Protein AF-A0A2T4X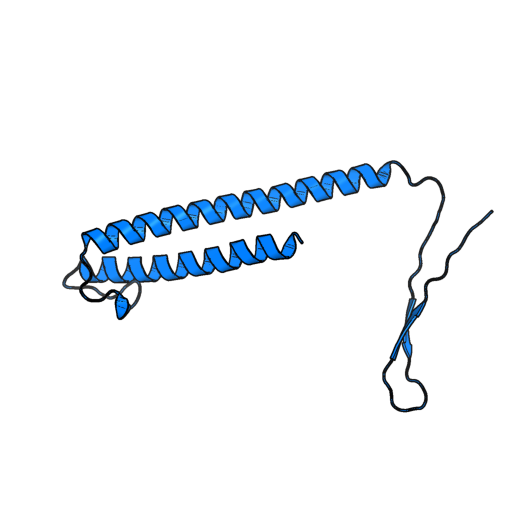1E1-F1 (afdb_monomer_lite)

pLDDT: mean 79.92, std 15.32, range [45.5, 95.62]

Sequence (126 aa):
MIAGALAGVAIYSVYLDREYRDYRAAFYNASRPDSDEKFGPTPTDLINVNINQLRSNRNTLRNRRDFMIVMFGAAYLLQGVDAYVYAHMRSFDVSDDLSIAPSIRPDILASNTPGVTLRLDFYSRK

Secondary structure (DSSP, 8-state):
-HHHHHHHHHHHHHHHHHHHHHHHHHHHHHH-TT---TT-PPPGGGTT--HHHHHHHHHHHHHHHHHHHHHHHHHHHHHHHHHHHHHHHHTTS--S---EEEEEEEEEETTTEEEEEEEEEE----

Foldseek 3Di:
DLVVVLVVLVVVLVVLVVVLLLLVLLLQPVVDPPDPSPSHDRDPVSPPPDSVVSVVSNVVSVVVSVVSVVVSVVSVVVVVVVVVVVVVVVVPPPDDDWDWDKDWDFDDPPPRDTDIDIDTDTDDDD

Structure (mmCIF, N/CA/C/O backbone):
data_AF-A0A2T4X1E1-F1
#
_entry.id   AF-A0A2T4X1E1-F1
#
loop_
_atom_site.group_PDB
_atom_site.id
_atom_site.type_symbol
_atom_site.label_atom_id
_atom_site.label_alt_id
_atom_site.label_comp_id
_atom_site.label_asym_id
_atom_site.label_entity_id
_atom_site.label_seq_id
_atom_site.pdbx_PDB_ins_code
_atom_site.Cartn_x
_atom_site.Cartn_y
_atom_site.Cartn_z
_atom_site.occupancy
_atom_site.B_iso_or_equiv
_atom_site.auth_seq_id
_atom_site.auth_comp_id
_atom_site.auth_asym_id
_atom_site.auth_atom_id
_atom_site.pdbx_PDB_model_num
ATOM 1 N N . MET A 1 1 ? 16.232 5.285 -12.753 1.00 55.38 1 MET A N 1
ATOM 2 C CA . MET A 1 1 ? 15.155 5.898 -11.934 1.00 55.38 1 MET A CA 1
ATOM 3 C C . MET A 1 1 ? 13.856 5.069 -11.883 1.00 55.38 1 MET A C 1
ATOM 5 O O . MET A 1 1 ? 12.897 5.524 -11.280 1.00 55.38 1 MET A O 1
ATOM 9 N N . ILE A 1 2 ? 13.812 3.837 -12.417 1.00 60.72 2 ILE A N 1
ATOM 10 C CA . ILE A 1 2 ? 12.574 3.025 -12.480 1.00 60.72 2 ILE A CA 1
ATOM 11 C C . ILE A 1 2 ? 12.387 2.129 -11.237 1.00 60.72 2 ILE A C 1
ATOM 13 O O . ILE A 1 2 ? 11.272 1.991 -10.739 1.00 60.72 2 ILE A O 1
ATOM 17 N N . ALA A 1 3 ? 13.479 1.627 -10.643 1.00 65.94 3 ALA A N 1
ATOM 18 C CA . ALA A 1 3 ? 13.423 0.836 -9.406 1.00 65.94 3 ALA A CA 1
ATOM 19 C C . ALA A 1 3 ? 12.784 1.599 -8.225 1.00 65.94 3 ALA A C 1
ATOM 21 O O . ALA A 1 3 ? 12.067 1.009 -7.421 1.00 65.94 3 ALA A O 1
ATOM 22 N N . GLY A 1 4 ? 12.983 2.923 -8.153 1.00 78.44 4 GLY A N 1
ATOM 23 C CA . GLY A 1 4 ? 12.379 3.769 -7.119 1.00 78.44 4 GLY A CA 1
ATOM 24 C C . GLY A 1 4 ? 10.859 3.909 -7.254 1.00 78.44 4 GLY A C 1
ATOM 25 O O . GLY A 1 4 ? 10.159 3.908 -6.246 1.00 78.44 4 GLY A O 1
ATOM 26 N N . ALA A 1 5 ? 10.335 3.964 -8.483 1.00 79.81 5 ALA A N 1
ATOM 27 C CA . ALA A 1 5 ? 8.897 4.080 -8.725 1.00 79.81 5 ALA A CA 1
ATOM 28 C C . ALA A 1 5 ? 8.154 2.799 -8.316 1.00 79.81 5 ALA A C 1
ATOM 30 O O . ALA A 1 5 ? 7.164 2.866 -7.589 1.00 79.81 5 ALA A O 1
ATOM 31 N N . LEU A 1 6 ? 8.673 1.627 -8.703 1.00 84.25 6 LEU A N 1
ATOM 32 C CA . LEU A 1 6 ? 8.113 0.344 -8.269 1.00 84.25 6 LEU A CA 1
ATOM 33 C C . LEU A 1 6 ? 8.202 0.150 -6.752 1.00 84.25 6 LEU A C 1
ATOM 35 O O . LEU A 1 6 ? 7.234 -0.303 -6.143 1.00 84.25 6 LEU A O 1
ATOM 39 N N . ALA A 1 7 ? 9.332 0.515 -6.138 1.00 86.69 7 ALA A N 1
ATOM 40 C CA . ALA A 1 7 ? 9.489 0.448 -4.688 1.00 86.69 7 ALA A CA 1
ATOM 41 C C . ALA A 1 7 ? 8.481 1.360 -3.971 1.00 86.69 7 ALA A C 1
ATOM 43 O O . ALA A 1 7 ? 7.861 0.939 -2.997 1.00 86.69 7 ALA A O 1
ATOM 44 N N . GLY A 1 8 ? 8.255 2.573 -4.485 1.00 88.44 8 GLY A N 1
ATOM 45 C CA . GLY A 1 8 ? 7.249 3.496 -3.959 1.00 88.44 8 GLY A CA 1
ATOM 46 C C . GLY A 1 8 ? 5.832 2.924 -4.023 1.00 88.44 8 GLY A C 1
ATOM 47 O O . GLY A 1 8 ? 5.119 2.941 -3.020 1.00 88.44 8 GLY A O 1
ATOM 48 N N . VAL A 1 9 ? 5.443 2.347 -5.166 1.00 87.69 9 VAL A N 1
ATOM 49 C CA . VAL A 1 9 ? 4.133 1.689 -5.327 1.00 87.69 9 VAL A CA 1
ATOM 50 C C . VAL A 1 9 ? 3.994 0.498 -4.378 1.00 87.69 9 VAL A C 1
ATOM 52 O O . VAL A 1 9 ? 2.957 0.352 -3.733 1.00 87.69 9 VAL A O 1
ATOM 55 N N . ALA A 1 10 ? 5.037 -0.323 -4.234 1.00 88.31 10 ALA A N 1
ATOM 56 C CA . ALA A 1 10 ? 5.026 -1.467 -3.327 1.00 88.31 10 ALA A CA 1
ATOM 57 C C . ALA A 1 10 ? 4.865 -1.036 -1.859 1.00 88.31 10 ALA A C 1
ATOM 59 O O . ALA A 1 10 ? 3.990 -1.549 -1.161 1.00 88.31 10 ALA A O 1
ATOM 60 N N . ILE A 1 11 ? 5.650 -0.054 -1.399 1.00 91.62 11 ILE A N 1
ATOM 61 C CA . ILE A 1 11 ? 5.553 0.488 -0.034 1.00 91.62 11 ILE A CA 1
ATOM 62 C C . ILE A 1 11 ? 4.156 1.068 0.213 1.00 91.62 11 ILE A C 1
ATOM 64 O O . ILE A 1 11 ? 3.529 0.765 1.229 1.00 91.62 11 ILE A O 1
ATOM 68 N N . TYR A 1 12 ? 3.636 1.855 -0.730 1.00 91.69 12 TYR A N 1
ATOM 69 C CA . TYR A 1 12 ? 2.310 2.452 -0.607 1.00 91.69 12 TYR A CA 1
ATOM 70 C C . TYR A 1 12 ? 1.189 1.402 -0.608 1.00 91.69 12 TYR A C 1
ATOM 72 O O . TYR A 1 12 ? 0.241 1.503 0.170 1.00 91.69 12 TYR A O 1
ATOM 80 N N . SER A 1 13 ? 1.313 0.344 -1.412 1.00 90.94 13 SER A N 1
ATOM 81 C CA . SER A 1 13 ? 0.368 -0.776 -1.407 1.00 90.94 13 SER A CA 1
ATOM 82 C C . SER A 1 13 ? 0.347 -1.501 -0.058 1.00 90.94 13 SER A C 1
ATOM 84 O O . SER A 1 13 ? -0.725 -1.871 0.420 1.00 90.94 13 SER A O 1
ATOM 86 N N . VAL A 1 14 ? 1.508 -1.695 0.578 1.00 92.69 14 VAL A N 1
ATOM 87 C CA . VAL A 1 14 ? 1.596 -2.298 1.921 1.00 92.69 14 VAL A CA 1
ATOM 88 C C . VAL A 1 14 ? 0.951 -1.396 2.971 1.00 92.69 14 VAL A C 1
ATOM 90 O O . VAL A 1 14 ? 0.260 -1.893 3.862 1.00 92.69 14 VAL A O 1
ATOM 93 N N . TYR A 1 15 ? 1.147 -0.081 2.865 1.00 93.81 15 TYR A N 1
ATOM 94 C CA . TYR A 1 15 ? 0.497 0.893 3.739 1.00 93.81 15 TYR A CA 1
ATOM 95 C C . TYR A 1 15 ? -1.034 0.822 3.626 1.00 93.81 15 TYR A C 1
ATOM 97 O O . TYR A 1 15 ? -1.710 0.632 4.636 1.00 93.81 15 TYR A O 1
ATOM 105 N N . LEU A 1 16 ? -1.574 0.856 2.402 1.00 93.44 16 LEU A N 1
ATOM 106 C CA . LEU A 1 16 ? -3.017 0.737 2.161 1.00 93.44 16 LEU A CA 1
ATOM 107 C C . LEU A 1 16 ? -3.601 -0.584 2.670 1.00 93.44 16 LEU A C 1
ATOM 109 O O . LEU A 1 16 ? -4.727 -0.609 3.162 1.00 93.44 16 LEU A O 1
ATOM 113 N N . ASP A 1 17 ? -2.865 -1.690 2.542 1.00 93.19 17 ASP A N 1
ATOM 114 C CA . ASP A 1 17 ? -3.330 -2.990 3.025 1.00 93.19 17 ASP A CA 1
ATOM 115 C C . ASP A 1 17 ? -3.397 -3.051 4.558 1.00 93.19 17 ASP A C 1
ATOM 117 O O . ASP A 1 17 ? -4.355 -3.598 5.108 1.00 93.19 17 ASP A O 1
ATOM 121 N N . ARG A 1 18 ? -2.425 -2.446 5.255 1.00 94.06 18 ARG A N 1
ATOM 122 C CA . ARG A 1 18 ? -2.459 -2.305 6.721 1.00 94.06 18 ARG A CA 1
ATOM 123 C C . ARG A 1 18 ? -3.679 -1.506 7.160 1.00 94.06 18 ARG A C 1
ATOM 125 O O . ARG A 1 18 ? -4.492 -2.022 7.918 1.00 94.06 18 ARG A O 1
ATOM 132 N N . GLU A 1 19 ? -3.857 -0.320 6.589 1.00 93.38 19 GLU A N 1
ATOM 133 C CA . GLU A 1 19 ? -4.976 0.560 6.922 1.00 93.38 19 GLU A CA 1
ATOM 134 C C . GLU A 1 19 ? -6.326 -0.109 6.602 1.00 93.38 19 GLU A C 1
ATOM 136 O O . GLU A 1 19 ? -7.265 -0.079 7.394 1.00 93.38 19 GLU A O 1
ATOM 141 N N . TYR A 1 20 ? -6.427 -0.821 5.475 1.00 94.69 20 TYR A N 1
ATOM 142 C CA . TYR A 1 20 ? -7.621 -1.600 5.147 1.00 94.69 20 TYR A CA 1
ATOM 143 C C . TYR A 1 20 ? -7.936 -2.674 6.201 1.00 94.69 20 TYR A C 1
ATOM 145 O O . TYR A 1 20 ? -9.108 -2.858 6.547 1.00 94.69 20 TYR A O 1
ATOM 153 N N . ARG A 1 21 ? -6.927 -3.400 6.706 1.00 94.56 21 ARG A N 1
ATOM 154 C CA . ARG A 1 21 ? -7.126 -4.419 7.752 1.00 94.56 21 ARG A CA 1
ATOM 155 C C . ARG A 1 21 ? -7.619 -3.801 9.053 1.00 94.56 21 ARG A C 1
ATOM 157 O O . ARG A 1 21 ? -8.567 -4.334 9.626 1.00 94.56 21 ARG A O 1
ATOM 164 N N . ASP A 1 22 ? -7.048 -2.671 9.440 1.00 94.19 22 ASP A N 1
ATOM 165 C CA . ASP A 1 22 ? -7.413 -1.913 10.636 1.00 94.19 22 ASP A CA 1
ATOM 166 C C . ASP A 1 22 ? -8.882 -1.471 10.586 1.00 94.19 22 ASP A C 1
ATOM 168 O O . ASP A 1 22 ? -9.682 -1.795 11.468 1.00 94.19 22 ASP A O 1
ATOM 172 N N . TYR A 1 23 ? -9.295 -0.849 9.477 1.00 94.50 23 TYR A N 1
ATOM 173 C CA . TYR A 1 23 ? -10.693 -0.473 9.250 1.00 94.50 23 TYR A CA 1
ATOM 174 C C . TYR A 1 23 ? -11.632 -1.679 9.123 1.00 94.50 23 TYR A C 1
ATOM 176 O O . TYR A 1 23 ? -12.812 -1.592 9.471 1.00 94.50 23 TYR A O 1
ATOM 184 N N . ARG A 1 24 ? -11.146 -2.819 8.617 1.00 94.69 24 ARG A N 1
ATOM 185 C CA . ARG A 1 24 ? -11.929 -4.060 8.539 1.00 94.69 24 ARG A CA 1
ATOM 186 C C . ARG A 1 24 ? -12.185 -4.643 9.928 1.00 94.69 24 ARG A C 1
ATOM 188 O O . ARG A 1 24 ? -13.316 -5.062 10.172 1.00 94.69 24 ARG A O 1
ATOM 195 N N . ALA A 1 25 ? -11.177 -4.657 10.799 1.00 93.69 25 ALA A N 1
ATOM 196 C CA . ALA A 1 25 ? -11.299 -5.097 12.186 1.00 93.69 25 ALA A CA 1
ATOM 197 C C . ALA A 1 25 ? -12.246 -4.186 12.969 1.00 93.69 25 ALA A C 1
ATOM 199 O O . ALA A 1 25 ? -13.258 -4.660 13.484 1.00 93.69 25 ALA A O 1
ATOM 200 N N . ALA A 1 26 ? -12.014 -2.870 12.917 1.00 93.12 26 ALA A N 1
ATOM 201 C CA . ALA A 1 26 ? -12.864 -1.873 13.561 1.00 93.12 26 ALA A CA 1
ATOM 202 C C . ALA A 1 26 ? -14.332 -1.988 13.123 1.00 93.12 26 ALA A C 1
ATOM 204 O O . ALA A 1 26 ? -15.236 -2.039 13.954 1.00 93.12 26 ALA A O 1
ATOM 205 N N . PHE A 1 27 ? -14.587 -2.092 11.812 1.00 93.50 27 PHE A N 1
ATOM 206 C CA . PHE A 1 27 ? -15.946 -2.257 11.298 1.00 93.50 27 PHE A CA 1
ATOM 207 C C . PHE A 1 27 ? -16.589 -3.570 11.762 1.00 93.50 27 PHE A C 1
ATOM 209 O O . PHE A 1 27 ? -17.769 -3.581 12.103 1.00 93.50 27 PHE A O 1
ATOM 216 N N . TYR A 1 28 ? -15.845 -4.680 11.744 1.00 92.81 28 TYR A N 1
ATOM 217 C CA . TYR A 1 28 ? -16.362 -5.979 12.169 1.00 92.81 28 TYR A CA 1
ATOM 218 C C . TYR A 1 28 ? -16.770 -5.950 13.643 1.00 92.81 28 TYR A C 1
ATOM 220 O O . TYR A 1 28 ? -17.913 -6.300 13.944 1.00 92.81 28 TYR A O 1
ATOM 228 N N . ASN A 1 29 ? -15.886 -5.435 14.502 1.00 92.44 29 ASN A N 1
ATOM 229 C CA . ASN A 1 29 ? -16.102 -5.310 15.939 1.00 92.44 29 ASN A CA 1
ATOM 230 C C . ASN A 1 29 ? -17.258 -4.355 16.260 1.00 92.44 29 ASN A C 1
ATOM 232 O O . ASN A 1 29 ? -18.123 -4.685 17.055 1.00 92.44 29 ASN A O 1
ATOM 236 N N . ALA A 1 30 ? -17.348 -3.210 15.579 1.00 90.06 30 ALA A N 1
ATOM 237 C CA . ALA A 1 30 ? -18.437 -2.255 15.795 1.00 90.06 30 ALA A CA 1
ATOM 238 C C . ALA A 1 30 ? -19.797 -2.743 15.255 1.00 90.06 30 ALA A C 1
ATOM 240 O O . ALA A 1 30 ? -20.846 -2.283 15.696 1.00 90.06 30 ALA A O 1
ATOM 241 N N . SER A 1 31 ? -19.799 -3.655 14.276 1.00 89.31 31 SER A N 1
ATOM 242 C CA . SER A 1 31 ? -21.029 -4.193 13.677 1.00 89.31 31 SER A CA 1
ATOM 243 C C . SER A 1 31 ? -21.661 -5.347 14.459 1.00 89.31 31 SER A C 1
ATOM 245 O O . SER A 1 31 ? -22.777 -5.750 14.131 1.00 89.31 31 SER A O 1
ATOM 247 N N . ARG A 1 32 ? -20.948 -5.908 15.444 1.00 88.00 32 ARG A N 1
ATOM 248 C CA . ARG A 1 32 ? -21.367 -7.086 16.209 1.00 88.00 32 ARG A CA 1
ATOM 249 C C . ARG A 1 32 ? -21.197 -6.823 17.707 1.00 88.00 32 ARG A C 1
ATOM 251 O O . ARG A 1 32 ? -20.068 -6.611 18.130 1.00 88.00 32 ARG A O 1
ATOM 258 N N . PRO A 1 33 ? -22.276 -6.892 18.503 1.00 78.56 33 PRO A N 1
ATOM 259 C CA . PRO A 1 33 ? -22.181 -6.800 19.961 1.00 78.56 33 PRO A CA 1
ATOM 260 C C . PRO A 1 33 ? -21.275 -7.889 20.556 1.00 78.56 33 PRO A C 1
ATOM 262 O O . PRO A 1 33 ? -20.480 -7.603 21.443 1.00 78.56 33 PRO A O 1
ATOM 265 N N . ASP A 1 34 ? -21.335 -9.100 19.992 1.00 85.25 34 ASP A N 1
ATOM 266 C CA . ASP A 1 34 ? -20.562 -10.273 20.422 1.00 85.25 34 ASP A CA 1
ATOM 267 C C . ASP A 1 34 ? -19.347 -10.503 19.513 1.00 85.25 34 ASP A C 1
ATOM 269 O O . ASP A 1 34 ? -19.142 -11.596 18.977 1.00 85.25 34 ASP A O 1
ATOM 273 N N . SER A 1 35 ? -18.584 -9.447 19.223 1.00 83.88 35 SER A N 1
ATOM 274 C CA . SER A 1 35 ? -17.410 -9.602 18.365 1.00 83.88 35 SER A CA 1
ATOM 275 C C . SER A 1 35 ? -16.380 -10.538 19.000 1.00 83.88 35 SER A C 1
ATOM 277 O O . SER A 1 35 ? -15.930 -10.314 20.118 1.00 83.88 35 SER A O 1
ATOM 279 N N . ASP A 1 36 ? -15.952 -11.542 18.240 1.00 89.31 36 ASP A N 1
ATOM 280 C CA . ASP A 1 36 ? -14.849 -12.451 18.567 1.00 89.31 36 ASP A CA 1
ATOM 281 C C . ASP A 1 36 ? -13.477 -11.889 18.157 1.00 89.31 36 ASP A C 1
ATOM 283 O O . ASP A 1 36 ? -12.487 -12.615 18.152 1.00 89.31 36 ASP A O 1
ATOM 287 N N . GLU A 1 37 ? -13.426 -10.618 17.739 1.00 88.88 37 GLU A N 1
ATOM 288 C CA . GLU A 1 37 ? -12.223 -9.957 17.221 1.00 88.88 37 GLU A CA 1
ATOM 289 C C . GLU A 1 37 ? -11.506 -10.772 16.133 1.00 88.88 37 GLU A C 1
ATOM 291 O O . GLU A 1 37 ? -10.283 -10.737 16.002 1.00 88.88 37 GLU A O 1
ATOM 296 N N . LYS A 1 38 ? -12.264 -11.482 15.285 1.00 90.50 38 LYS A N 1
ATOM 297 C CA . LYS A 1 38 ? -11.735 -12.352 14.217 1.00 90.50 38 LYS A CA 1
ATOM 298 C C . LYS A 1 38 ? -10.639 -11.719 13.351 1.00 90.50 38 LYS A C 1
ATOM 300 O O . LYS A 1 38 ? -9.795 -12.419 12.791 1.00 90.50 38 LYS A O 1
ATOM 305 N N . PHE A 1 39 ? -10.688 -10.402 13.164 1.00 91.06 39 PHE A N 1
ATOM 306 C CA . PHE A 1 39 ? -9.734 -9.652 12.344 1.00 91.06 39 PHE A CA 1
ATOM 307 C C . PHE A 1 39 ? -8.703 -8.857 13.157 1.00 91.06 39 PHE A C 1
ATOM 309 O O . PHE A 1 39 ? -7.942 -8.100 12.557 1.00 91.06 39 PHE A O 1
ATOM 316 N N . GLY A 1 40 ? -8.659 -9.054 14.474 1.00 92.00 40 GLY A N 1
ATOM 317 C CA . GLY A 1 40 ? -7.826 -8.333 15.425 1.00 92.00 40 GLY A CA 1
ATOM 318 C C . GLY A 1 40 ? -8.603 -7.302 16.254 1.00 92.00 40 GLY A C 1
ATOM 319 O O . GLY A 1 40 ? -9.779 -7.022 15.974 1.00 92.00 40 GLY A O 1
ATOM 320 N N . PRO A 1 41 ? -7.935 -6.722 17.266 1.00 91.50 41 PRO A N 1
ATOM 321 C CA . PRO A 1 41 ? -8.507 -5.667 18.087 1.00 91.50 41 PRO A CA 1
ATOM 322 C C . PRO A 1 41 ? -8.726 -4.396 17.263 1.00 91.50 41 PRO A C 1
ATOM 324 O O . PRO A 1 41 ? -8.022 -4.129 16.285 1.00 91.50 41 PRO A O 1
ATOM 327 N N . THR A 1 42 ? -9.701 -3.587 17.671 1.00 90.25 42 THR A N 1
ATOM 328 C CA . THR A 1 42 ? -9.926 -2.269 17.064 1.00 90.25 42 THR A CA 1
ATOM 329 C C . THR A 1 42 ? -8.768 -1.333 17.428 1.00 90.25 42 THR A C 1
ATOM 331 O O . THR A 1 42 ? -8.511 -1.141 18.618 1.00 90.25 42 THR A O 1
ATOM 334 N N . PRO A 1 43 ? -8.082 -0.714 16.450 1.00 90.62 43 PRO A N 1
ATOM 335 C CA . PRO A 1 43 ? -7.053 0.283 16.733 1.00 90.62 43 PRO A CA 1
ATOM 336 C C . PRO A 1 43 ? -7.610 1.453 17.543 1.00 90.62 43 PRO A C 1
ATOM 338 O O . PRO A 1 43 ? -8.749 1.868 17.325 1.00 90.62 43 PRO A O 1
ATOM 341 N N . THR A 1 44 ? -6.798 2.013 18.441 1.00 90.06 44 THR A N 1
ATOM 342 C CA . THR A 1 44 ? -7.203 3.086 19.366 1.00 90.06 44 THR A CA 1
ATOM 343 C C . THR A 1 44 ? -7.824 4.288 18.661 1.00 90.06 44 THR A C 1
ATOM 345 O O . THR A 1 44 ? -8.818 4.830 19.137 1.00 90.06 44 THR A O 1
ATOM 348 N N . ASP A 1 45 ? -7.304 4.642 17.488 1.00 88.69 45 ASP A N 1
ATOM 349 C CA . ASP A 1 45 ? -7.739 5.806 16.705 1.00 88.69 45 ASP A CA 1
ATOM 350 C C . ASP A 1 45 ? -9.098 5.594 16.013 1.00 88.69 45 ASP A C 1
ATOM 352 O O . ASP A 1 45 ? -9.700 6.531 15.491 1.00 88.69 45 ASP A O 1
ATOM 356 N N . LEU A 1 46 ? -9.585 4.350 15.994 1.00 88.81 46 LEU A N 1
ATOM 357 C CA . LEU A 1 46 ? -10.835 3.938 15.353 1.00 88.81 46 LEU A CA 1
ATOM 358 C C . LEU A 1 46 ? -11.932 3.585 16.369 1.00 88.81 46 LEU A C 1
ATOM 360 O O . LEU A 1 46 ? -13.042 3.213 15.977 1.00 88.81 46 LEU A O 1
ATOM 364 N N . ILE A 1 47 ? -11.647 3.719 17.668 1.00 85.50 47 ILE A N 1
ATOM 365 C CA . ILE A 1 47 ? -12.627 3.525 18.739 1.00 85.50 47 ILE A CA 1
ATOM 366 C C . ILE A 1 47 ? -13.678 4.646 18.666 1.00 85.50 47 ILE A C 1
ATOM 368 O O . ILE A 1 47 ? -13.351 5.811 18.465 1.00 85.50 47 ILE A O 1
ATOM 372 N N . ASN A 1 48 ? -14.958 4.296 18.829 1.00 85.56 48 ASN A N 1
ATOM 373 C CA . ASN A 1 48 ? -16.109 5.214 18.766 1.00 85.56 48 ASN A CA 1
ATOM 374 C C . ASN A 1 48 ? -16.338 5.924 17.415 1.00 85.56 48 ASN A C 1
ATOM 376 O O . ASN A 1 48 ? -17.167 6.832 17.330 1.00 85.56 48 ASN A O 1
ATOM 380 N N . VAL A 1 49 ? -15.667 5.506 16.337 1.00 88.75 49 VAL A N 1
ATOM 381 C CA . VAL A 1 49 ? -15.961 6.013 14.989 1.00 88.75 49 VAL A CA 1
ATOM 382 C C . VAL A 1 49 ? -17.310 5.472 14.509 1.00 88.75 49 VAL A C 1
ATOM 384 O O . VAL A 1 49 ? -17.664 4.314 14.735 1.00 88.75 49 VAL A O 1
ATOM 387 N N . ASN A 1 50 ? -18.083 6.308 13.811 1.00 92.44 50 ASN A N 1
ATOM 388 C CA . ASN A 1 50 ? -19.393 5.918 13.304 1.00 92.44 50 ASN A CA 1
ATOM 389 C C . ASN A 1 50 ? -19.289 4.721 12.333 1.00 92.44 50 ASN A C 1
ATOM 391 O O . ASN A 1 50 ? -18.479 4.721 11.404 1.00 92.44 50 ASN A O 1
ATOM 395 N N . ILE A 1 51 ? -20.169 3.727 12.485 1.00 91.06 51 ILE A N 1
ATOM 396 C CA . ILE A 1 51 ? -20.177 2.501 11.664 1.00 91.06 51 ILE A CA 1
ATOM 397 C C . ILE A 1 51 ? -20.265 2.807 10.157 1.00 91.06 51 ILE A C 1
ATOM 399 O O . ILE A 1 51 ? -19.642 2.115 9.345 1.00 91.06 51 ILE A O 1
ATOM 403 N N . ASN A 1 52 ? -20.999 3.850 9.756 1.00 93.19 52 ASN A N 1
ATOM 404 C CA . ASN A 1 52 ? -21.105 4.245 8.350 1.00 93.19 52 ASN A CA 1
ATOM 405 C C . ASN A 1 52 ? -19.794 4.841 7.823 1.00 93.19 52 ASN A C 1
ATOM 407 O O . ASN A 1 52 ? -19.408 4.555 6.688 1.00 93.19 52 ASN A O 1
ATOM 411 N N . GLN A 1 53 ? -19.077 5.606 8.651 1.00 91.94 53 GLN A N 1
ATOM 412 C CA . GLN A 1 53 ? -17.748 6.122 8.312 1.00 91.94 53 GLN A CA 1
ATOM 413 C C . GLN A 1 53 ? -16.738 4.977 8.186 1.00 91.94 53 GLN A C 1
ATOM 415 O O . GLN A 1 53 ? -16.059 4.882 7.165 1.00 91.94 53 GLN A O 1
ATOM 420 N N . LEU A 1 54 ? -16.718 4.041 9.145 1.00 93.12 54 LEU A N 1
ATOM 421 C CA . LEU A 1 54 ? -15.872 2.841 9.084 1.00 93.12 54 LEU A CA 1
ATOM 422 C C . LEU A 1 54 ? -16.134 2.028 7.809 1.00 93.12 54 LEU A C 1
ATOM 424 O O . LEU A 1 54 ? -15.199 1.610 7.126 1.00 93.12 54 LEU A O 1
ATOM 428 N N . ARG A 1 55 ? -17.408 1.850 7.438 1.00 93.81 55 ARG A N 1
ATOM 429 C CA . ARG A 1 55 ? -17.803 1.170 6.196 1.00 93.81 55 ARG A CA 1
ATOM 430 C C . ARG A 1 55 ? -17.286 1.895 4.953 1.00 93.81 55 ARG A C 1
ATOM 432 O O . ARG A 1 55 ? -16.761 1.239 4.051 1.00 93.81 55 ARG A O 1
ATOM 439 N N . SER A 1 56 ? -17.470 3.213 4.893 1.00 95.31 56 SER A N 1
ATOM 440 C CA . SER A 1 56 ? -17.072 4.041 3.750 1.00 95.31 56 SER A CA 1
ATOM 441 C C . SER A 1 56 ? -15.553 4.042 3.559 1.00 95.31 56 SER A C 1
ATOM 443 O O . SER A 1 56 ? -15.063 3.744 2.466 1.00 95.31 56 SER A O 1
ATOM 445 N N . ASN A 1 57 ? -14.801 4.259 4.641 1.00 94.06 57 ASN A N 1
ATOM 446 C CA . ASN A 1 57 ? -13.339 4.266 4.621 1.00 94.06 57 ASN A CA 1
ATOM 447 C C . ASN A 1 57 ? -12.788 2.891 4.245 1.00 94.06 57 ASN A C 1
ATOM 449 O O . ASN A 1 57 ? -11.971 2.790 3.333 1.00 94.06 57 ASN A O 1
ATOM 453 N N . ARG A 1 58 ? -13.318 1.812 4.833 1.00 94.06 58 ARG A N 1
ATOM 454 C CA . ARG A 1 58 ? -12.958 0.439 4.454 1.00 94.06 58 ARG A CA 1
ATOM 455 C C . ARG A 1 58 ? -13.170 0.179 2.959 1.00 94.06 58 ARG A C 1
ATOM 457 O O . ARG A 1 58 ? -12.308 -0.411 2.312 1.00 94.06 58 ARG A O 1
ATOM 464 N N . ASN A 1 59 ? -14.315 0.580 2.403 1.00 95.25 59 ASN A N 1
ATOM 465 C CA . ASN A 1 59 ? -14.600 0.392 0.977 1.00 95.25 59 ASN A CA 1
ATOM 466 C C . ASN A 1 59 ? -13.662 1.231 0.093 1.00 95.25 59 ASN A C 1
ATOM 468 O O . ASN A 1 59 ? -13.194 0.742 -0.933 1.00 95.25 59 ASN A O 1
ATOM 472 N N . THR A 1 60 ? -13.353 2.458 0.509 1.00 95.62 60 THR A N 1
ATOM 473 C CA . THR A 1 60 ? -12.424 3.351 -0.196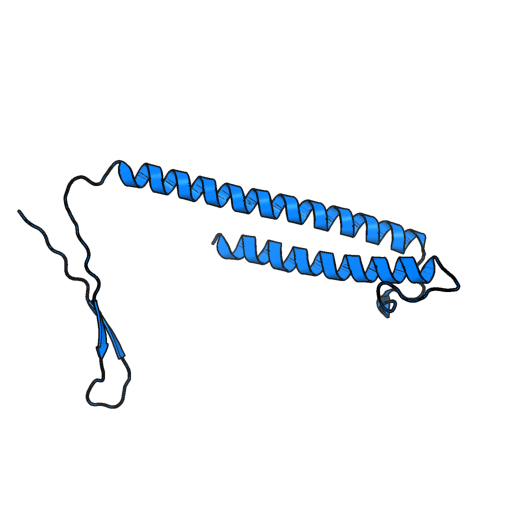 1.00 95.62 60 THR A CA 1
ATOM 474 C C . THR A 1 60 ? -11.010 2.778 -0.213 1.00 95.62 60 THR A C 1
ATOM 476 O O . THR A 1 60 ? -10.388 2.707 -1.271 1.00 95.62 60 THR A O 1
ATOM 479 N N . LEU A 1 61 ? -10.521 2.308 0.936 1.00 95.00 61 LEU A N 1
ATOM 480 C CA . LEU A 1 61 ? -9.210 1.673 1.067 1.00 95.00 61 LEU A CA 1
ATOM 481 C C . LEU A 1 61 ? -9.120 0.390 0.241 1.00 95.00 61 LEU A C 1
ATOM 483 O O . LEU A 1 61 ? -8.125 0.188 -0.451 1.00 95.00 61 LEU A O 1
ATOM 487 N N . ARG A 1 62 ? -10.184 -0.428 0.227 1.00 94.56 62 ARG A N 1
ATOM 488 C CA . ARG A 1 62 ? -10.264 -1.611 -0.643 1.00 94.56 62 ARG A CA 1
ATOM 489 C C . ARG A 1 62 ? -10.080 -1.229 -2.111 1.00 94.56 62 ARG A C 1
ATOM 491 O O . ARG A 1 62 ? -9.196 -1.767 -2.765 1.00 94.56 62 ARG A O 1
ATOM 498 N N . ASN A 1 63 ? -10.853 -0.258 -2.599 1.00 95.19 63 ASN A N 1
ATOM 499 C CA . ASN A 1 63 ? -10.766 0.180 -3.993 1.00 95.19 63 ASN A CA 1
ATOM 500 C C . ASN A 1 63 ? -9.382 0.755 -4.337 1.00 95.19 63 ASN A C 1
ATOM 502 O O . ASN A 1 63 ? -8.847 0.459 -5.402 1.00 95.19 63 ASN A O 1
ATOM 506 N N . ARG A 1 64 ? -8.781 1.553 -3.444 1.00 93.44 64 ARG A N 1
ATOM 507 C CA . ARG A 1 64 ? -7.435 2.115 -3.651 1.00 93.44 64 ARG A CA 1
ATOM 508 C C . ARG A 1 64 ? -6.361 1.035 -3.713 1.00 93.44 64 ARG A C 1
ATOM 510 O O . ARG A 1 64 ? -5.486 1.109 -4.570 1.00 93.44 64 ARG A O 1
ATOM 517 N N . ARG A 1 65 ? -6.426 0.036 -2.829 1.00 92.75 65 ARG A N 1
ATOM 518 C CA . ARG A 1 65 ? -5.486 -1.090 -2.818 1.00 92.75 65 ARG A CA 1
ATOM 519 C C . ARG A 1 65 ? -5.600 -1.908 -4.100 1.00 92.75 65 ARG A C 1
ATOM 521 O O . ARG A 1 65 ? -4.587 -2.190 -4.730 1.00 92.75 65 ARG A O 1
ATOM 528 N N . ASP A 1 66 ? -6.821 -2.244 -4.504 1.00 93.19 66 ASP A N 1
ATOM 529 C CA . ASP A 1 66 ? -7.058 -3.044 -5.705 1.00 93.19 66 ASP A CA 1
ATOM 530 C C . ASP A 1 66 ? -6.585 -2.286 -6.965 1.00 93.19 66 ASP A C 1
ATOM 532 O O . ASP A 1 66 ? -5.913 -2.861 -7.819 1.00 93.19 66 ASP A O 1
ATOM 536 N N . PHE A 1 67 ? -6.817 -0.969 -7.032 1.00 93.19 67 PHE A N 1
ATOM 537 C CA . PHE A 1 67 ? -6.258 -0.107 -8.079 1.00 93.19 67 PHE A CA 1
ATOM 538 C C . PHE A 1 67 ? -4.720 -0.092 -8.076 1.00 93.19 67 PHE A C 1
ATOM 540 O O . PHE A 1 67 ? -4.104 -0.221 -9.132 1.00 93.19 67 PHE A O 1
ATOM 547 N N . MET A 1 68 ? -4.086 0.021 -6.904 1.00 90.50 68 MET A N 1
ATOM 548 C CA . MET A 1 68 ? -2.623 0.013 -6.788 1.00 90.50 68 MET A CA 1
ATOM 549 C C . MET A 1 68 ? -2.000 -1.305 -7.255 1.00 90.50 68 MET A C 1
ATOM 551 O O . MET A 1 68 ? -0.972 -1.280 -7.926 1.00 90.50 68 MET A O 1
ATOM 555 N N . ILE A 1 69 ? -2.635 -2.444 -6.970 1.00 89.50 69 ILE A N 1
ATOM 556 C CA . ILE A 1 69 ? -2.183 -3.757 -7.457 1.00 89.50 69 ILE A CA 1
ATOM 557 C C . ILE A 1 69 ? -2.220 -3.806 -8.991 1.00 89.50 69 ILE A C 1
ATOM 559 O O . ILE A 1 69 ? -1.258 -4.254 -9.616 1.00 89.50 69 ILE A O 1
ATOM 563 N N . VAL A 1 70 ? -3.294 -3.302 -9.609 1.00 93.38 70 VAL A N 1
ATOM 564 C CA . VAL A 1 70 ? -3.408 -3.227 -11.076 1.00 93.38 70 VAL A CA 1
ATOM 565 C C . VAL A 1 70 ? -2.328 -2.319 -11.664 1.00 93.38 70 VAL A C 1
ATOM 567 O O . VAL A 1 70 ? -1.652 -2.709 -12.615 1.00 93.38 70 VAL A O 1
ATOM 570 N N . MET A 1 71 ? -2.116 -1.139 -11.079 1.00 91.06 71 MET A N 1
ATOM 571 C CA . MET A 1 71 ? -1.086 -0.199 -11.535 1.00 91.06 71 MET A CA 1
ATOM 572 C C . MET A 1 71 ? 0.326 -0.770 -11.386 1.00 91.06 71 MET A C 1
ATOM 574 O O . MET A 1 71 ? 1.158 -0.579 -12.270 1.00 91.06 71 MET A O 1
ATOM 578 N N . PHE A 1 72 ? 0.593 -1.512 -10.310 1.00 89.25 72 PHE A N 1
ATOM 579 C CA . PHE A 1 72 ? 1.857 -2.219 -10.127 1.00 89.25 72 PHE A CA 1
ATOM 580 C C . PHE A 1 72 ? 2.081 -3.262 -11.228 1.00 89.25 72 PHE A C 1
ATOM 582 O O . PHE A 1 72 ? 3.143 -3.279 -11.849 1.00 89.25 72 PHE A O 1
ATOM 589 N N . GLY A 1 73 ? 1.068 -4.086 -11.520 1.00 91.44 73 GLY A N 1
ATOM 590 C CA . GLY A 1 73 ? 1.125 -5.062 -12.610 1.00 91.44 73 GLY A CA 1
ATOM 591 C C . GLY A 1 73 ? 1.362 -4.403 -13.971 1.00 91.44 73 GLY A C 1
ATOM 592 O O . GLY A 1 73 ? 2.237 -4.833 -14.718 1.00 91.44 73 GLY A O 1
ATOM 593 N N . ALA A 1 74 ? 0.653 -3.311 -14.266 1.00 92.38 74 ALA A N 1
ATOM 594 C CA . ALA A 1 74 ? 0.835 -2.549 -15.500 1.00 92.38 74 ALA A CA 1
ATOM 595 C C . ALA A 1 74 ? 2.256 -1.970 -15.623 1.00 92.38 74 ALA A C 1
ATOM 597 O O . ALA A 1 74 ? 2.895 -2.115 -16.664 1.00 92.38 74 ALA A O 1
ATOM 598 N N . ALA A 1 75 ? 2.782 -1.369 -14.553 1.00 89.50 75 ALA A N 1
ATOM 599 C CA . ALA A 1 75 ? 4.139 -0.827 -14.528 1.00 89.50 75 ALA A CA 1
ATOM 600 C C . ALA A 1 75 ? 5.210 -1.918 -14.689 1.00 89.50 75 ALA A C 1
ATOM 602 O O . ALA A 1 75 ? 6.237 -1.687 -15.331 1.00 89.50 75 ALA A O 1
ATOM 603 N N . TYR A 1 76 ? 4.986 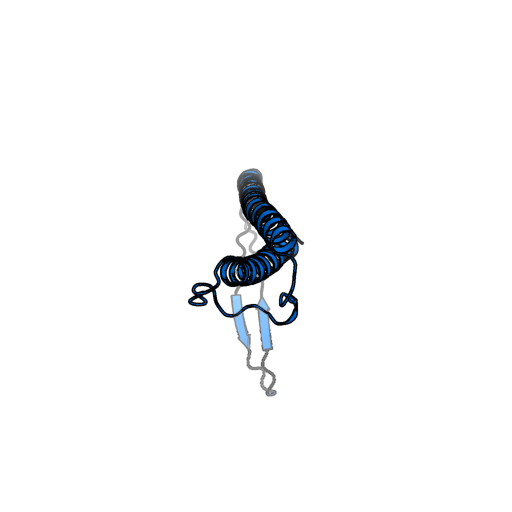-3.103 -14.118 1.00 88.88 76 TYR A N 1
ATOM 604 C CA . TYR A 1 76 ? 5.878 -4.250 -14.276 1.00 88.88 76 TYR A CA 1
ATOM 605 C C . TYR A 1 76 ? 5.878 -4.780 -15.718 1.00 88.88 76 TYR A C 1
ATOM 607 O O . TYR A 1 76 ? 6.942 -5.003 -16.292 1.00 88.88 76 TYR A O 1
ATOM 615 N N . LEU A 1 77 ? 4.702 -4.907 -16.342 1.00 92.00 77 LEU A N 1
ATOM 616 C CA . LEU A 1 77 ? 4.590 -5.314 -17.747 1.00 92.00 77 LEU A CA 1
ATOM 617 C C . LEU A 1 77 ? 5.281 -4.324 -18.687 1.00 92.00 77 LEU A C 1
ATOM 619 O O . LEU A 1 77 ? 5.995 -4.740 -19.597 1.00 92.00 77 LEU A O 1
ATOM 623 N N . LEU A 1 78 ? 5.122 -3.022 -18.442 1.00 90.38 78 LEU A N 1
ATOM 624 C CA . LEU A 1 78 ? 5.744 -1.984 -19.261 1.00 90.38 78 LEU A CA 1
ATOM 625 C C . LEU A 1 78 ? 7.279 -2.056 -19.215 1.00 90.38 78 LEU A C 1
ATOM 627 O O . LEU A 1 78 ? 7.932 -1.858 -20.234 1.00 90.38 78 LEU A O 1
ATOM 631 N N . GLN A 1 79 ? 7.853 -2.415 -18.064 1.00 86.69 79 GLN A N 1
ATOM 632 C CA . GLN A 1 79 ? 9.293 -2.672 -17.944 1.00 86.69 79 GLN A CA 1
ATOM 633 C C . GLN A 1 79 ? 9.740 -3.898 -18.737 1.00 86.69 79 GLN A C 1
ATOM 635 O O . GLN A 1 79 ? 10.814 -3.881 -19.332 1.00 86.69 79 GLN A O 1
ATOM 640 N N . GLY A 1 80 ? 8.920 -4.950 -18.776 1.00 86.62 80 GLY A N 1
ATOM 641 C CA . GLY A 1 80 ? 9.180 -6.113 -19.623 1.00 86.62 80 GLY A CA 1
ATOM 642 C C . GLY A 1 80 ? 9.194 -5.753 -21.110 1.00 86.62 80 GLY A C 1
ATOM 643 O O . GLY A 1 80 ? 10.077 -6.200 -21.837 1.00 86.62 80 GLY A O 1
ATOM 644 N N . VAL A 1 81 ? 8.258 -4.904 -21.551 1.00 89.88 81 VAL A N 1
ATOM 645 C CA . VAL A 1 81 ? 8.210 -4.400 -22.934 1.00 89.88 81 VAL A CA 1
ATOM 646 C C . VAL A 1 81 ? 9.444 -3.560 -23.256 1.00 89.88 81 VAL A C 1
ATOM 648 O O . VAL A 1 81 ? 10.071 -3.793 -24.286 1.00 89.88 81 VAL A O 1
ATOM 651 N N . ASP A 1 82 ? 9.825 -2.636 -22.372 1.00 84.94 82 ASP A N 1
ATOM 652 C CA . ASP A 1 82 ? 11.031 -1.816 -22.534 1.00 84.94 82 ASP A CA 1
ATOM 653 C C . ASP A 1 82 ? 12.281 -2.701 -22.690 1.00 84.94 82 ASP A C 1
ATOM 655 O O . ASP A 1 82 ? 13.005 -2.604 -23.681 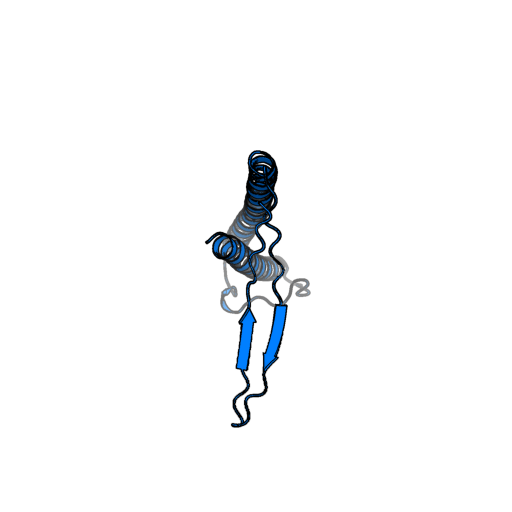1.00 84.94 82 ASP A O 1
ATOM 659 N N . ALA A 1 83 ? 12.475 -3.665 -21.783 1.00 85.94 83 ALA A N 1
ATOM 660 C CA . ALA A 1 83 ? 13.588 -4.612 -21.847 1.00 85.94 83 ALA A CA 1
ATOM 661 C C . ALA A 1 83 ? 13.569 -5.487 -23.115 1.00 85.94 83 ALA A C 1
ATOM 663 O O . ALA A 1 83 ? 14.622 -5.733 -23.706 1.00 85.94 83 ALA A O 1
ATOM 664 N N . TYR A 1 84 ? 12.389 -5.941 -23.554 1.00 87.56 84 TYR A N 1
ATOM 665 C CA . TYR A 1 84 ? 12.231 -6.720 -24.784 1.00 87.56 84 TYR A CA 1
ATOM 666 C C . TYR A 1 84 ? 12.641 -5.912 -26.021 1.00 87.56 84 TYR A C 1
ATOM 668 O O . TYR A 1 84 ? 13.397 -6.407 -26.857 1.00 87.56 84 TYR A O 1
ATOM 676 N N . VAL A 1 85 ? 12.204 -4.652 -26.114 1.00 82.94 85 VAL A N 1
ATOM 677 C CA . VAL A 1 85 ? 12.583 -3.749 -27.209 1.00 82.94 85 VAL A CA 1
ATOM 678 C C . VAL A 1 85 ? 14.090 -3.488 -27.202 1.00 82.94 85 VAL A C 1
ATOM 680 O O . VAL A 1 85 ? 14.723 -3.626 -28.247 1.00 82.94 85 VAL A O 1
ATOM 683 N N . TYR A 1 86 ? 14.694 -3.197 -26.043 1.00 75.69 86 TYR A N 1
ATOM 684 C CA . TYR A 1 86 ? 16.147 -3.014 -25.931 1.00 75.69 86 TYR A CA 1
ATOM 685 C C . TYR A 1 86 ? 16.937 -4.252 -26.364 1.00 75.69 86 TYR A C 1
ATOM 687 O O . TYR A 1 86 ? 17.924 -4.133 -27.093 1.00 75.69 86 TYR A O 1
ATOM 695 N N . ALA A 1 87 ? 16.512 -5.443 -25.936 1.00 77.81 87 ALA A N 1
ATOM 696 C CA . ALA A 1 87 ? 17.153 -6.693 -26.330 1.00 77.81 87 ALA A CA 1
ATOM 697 C C . ALA A 1 87 ? 17.057 -6.915 -27.846 1.00 77.81 87 ALA A C 1
ATOM 699 O O . ALA A 1 87 ? 18.034 -7.319 -28.475 1.00 77.81 87 ALA A O 1
ATOM 700 N N . HIS A 1 88 ? 15.905 -6.591 -28.441 1.00 70.75 88 HIS A N 1
ATOM 701 C CA . HIS A 1 88 ? 15.702 -6.714 -29.878 1.00 70.75 88 HIS A CA 1
ATOM 702 C C . HIS A 1 88 ? 16.534 -5.689 -30.668 1.00 70.75 88 HIS A C 1
ATOM 704 O O . HIS A 1 88 ? 17.170 -6.051 -31.654 1.00 70.75 88 HIS A O 1
ATOM 710 N N . MET A 1 89 ? 16.640 -4.439 -30.207 1.00 64.75 89 MET A N 1
ATOM 711 C CA . MET A 1 89 ? 17.454 -3.408 -30.868 1.00 64.75 89 MET A CA 1
ATOM 712 C C . MET A 1 89 ? 18.967 -3.615 -30.716 1.00 64.75 89 MET A C 1
ATOM 714 O O . MET A 1 89 ? 19.721 -3.223 -31.602 1.00 64.75 89 MET A O 1
ATOM 718 N N . ARG A 1 90 ? 19.441 -4.274 -29.652 1.00 57.09 90 ARG A N 1
ATOM 719 C CA . ARG A 1 90 ? 20.874 -4.587 -29.497 1.00 57.09 90 ARG A CA 1
ATOM 720 C C . ARG A 1 90 ? 21.374 -5.654 -30.476 1.00 57.09 90 ARG A C 1
ATOM 722 O O . ARG A 1 90 ? 22.575 -5.753 -30.693 1.00 57.09 90 ARG A O 1
ATOM 729 N N . SER A 1 91 ? 20.478 -6.430 -31.083 1.00 55.59 91 SER A N 1
ATOM 730 C CA . SER A 1 91 ? 20.845 -7.438 -32.086 1.00 55.59 91 SER A CA 1
ATOM 731 C C . SER A 1 91 ? 21.107 -6.874 -33.491 1.00 55.59 91 SER A C 1
ATOM 733 O O . SER A 1 91 ? 21.583 -7.612 -34.347 1.00 55.59 91 SER A O 1
ATOM 735 N N . PHE A 1 92 ? 20.841 -5.581 -33.729 1.00 53.78 92 PHE A N 1
ATOM 736 C CA . PHE A 1 92 ? 20.920 -4.965 -35.061 1.00 53.78 92 PHE A CA 1
ATOM 737 C C . PHE A 1 92 ? 22.190 -4.132 -35.340 1.00 53.78 92 PHE A C 1
ATOM 739 O O . PHE A 1 92 ? 22.331 -3.646 -36.457 1.00 53.78 92 PHE A O 1
ATOM 746 N N . ASP A 1 93 ? 23.132 -4.016 -34.392 1.00 57.69 93 ASP A N 1
ATOM 747 C CA . ASP A 1 93 ? 24.471 -3.441 -34.643 1.00 57.69 93 ASP A CA 1
ATOM 748 C C . ASP A 1 93 ? 25.558 -4.130 -33.794 1.00 57.69 93 ASP A C 1
ATOM 750 O O . ASP A 1 93 ? 26.175 -3.550 -32.900 1.00 57.69 93 ASP A O 1
ATOM 754 N N . VAL A 1 94 ? 25.742 -5.432 -34.027 1.00 54.88 94 VAL A N 1
ATOM 755 C CA . VAL A 1 94 ? 26.948 -6.158 -33.596 1.00 54.88 94 VAL A CA 1
ATOM 756 C C . VAL A 1 94 ? 27.522 -6.868 -34.816 1.00 54.88 94 VAL A C 1
ATOM 758 O O . VAL A 1 94 ? 27.508 -8.093 -34.915 1.00 54.88 94 VAL A O 1
ATOM 761 N N . SER A 1 95 ? 28.000 -6.077 -35.773 1.00 49.81 95 SER A N 1
ATOM 762 C CA . SER A 1 95 ? 29.097 -6.519 -36.628 1.00 49.81 95 SER A CA 1
ATOM 763 C C . SER A 1 95 ? 30.411 -6.149 -35.933 1.00 49.81 95 SER A C 1
ATOM 765 O O . SER A 1 95 ? 30.636 -4.995 -35.581 1.00 49.81 95 SER A O 1
ATOM 767 N N . ASP A 1 96 ? 31.236 -7.177 -35.739 1.00 51.50 96 ASP A N 1
ATOM 76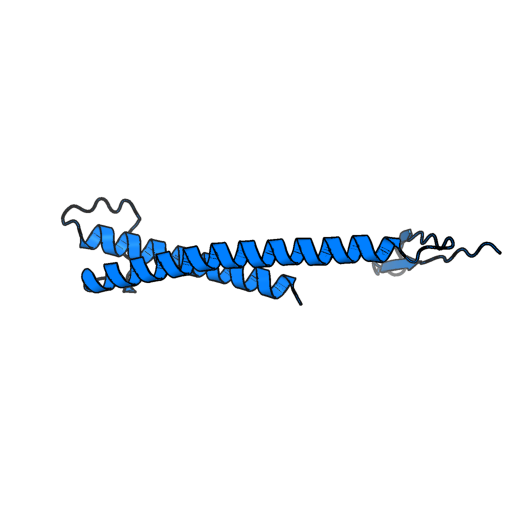8 C CA . ASP A 1 96 ? 32.668 -7.176 -35.418 1.00 51.50 96 ASP A CA 1
ATOM 769 C C . ASP A 1 96 ? 33.105 -7.013 -33.940 1.00 51.50 96 ASP A C 1
ATOM 771 O O . ASP A 1 96 ? 33.638 -6.010 -33.474 1.00 51.50 96 ASP A O 1
ATOM 775 N N . ASP A 1 97 ? 32.935 -8.126 -33.217 1.00 57.47 97 ASP A N 1
ATOM 776 C CA . ASP A 1 97 ? 34.022 -8.850 -32.524 1.00 57.47 97 ASP A CA 1
ATOM 777 C C . ASP A 1 97 ? 34.732 -8.211 -31.308 1.00 57.47 97 ASP A C 1
ATOM 779 O O . ASP A 1 97 ? 35.870 -8.555 -30.978 1.00 57.47 97 ASP A O 1
ATOM 783 N N . LEU A 1 98 ? 34.058 -7.340 -30.552 1.00 55.56 98 LEU A N 1
ATOM 784 C CA . LEU A 1 98 ? 34.591 -6.836 -29.278 1.00 55.56 98 LEU A CA 1
ATOM 785 C C . LEU A 1 98 ? 34.218 -7.746 -28.087 1.00 55.56 98 LEU A C 1
ATOM 787 O O . LEU A 1 98 ? 33.243 -7.504 -27.373 1.00 55.56 98 LEU A O 1
ATOM 791 N N . SER A 1 99 ? 35.013 -8.793 -27.843 1.00 57.97 99 SER A N 1
ATOM 792 C CA . SER A 1 99 ? 34.919 -9.610 -26.618 1.00 57.97 99 SER A CA 1
ATOM 793 C C . SER A 1 99 ? 35.570 -8.899 -25.425 1.00 57.97 99 SER A C 1
ATOM 795 O O . SER A 1 99 ? 36.783 -8.701 -25.395 1.00 57.97 99 SER A O 1
ATOM 797 N N . ILE A 1 100 ? 34.772 -8.540 -24.413 1.00 55.41 100 ILE A N 1
ATOM 798 C CA . ILE A 1 100 ? 35.250 -7.962 -23.146 1.00 55.41 100 ILE A CA 1
ATOM 799 C C . ILE A 1 100 ? 35.344 -9.084 -22.106 1.00 55.41 100 ILE A C 1
ATOM 801 O O . ILE A 1 100 ? 34.327 -9.666 -21.732 1.00 55.41 100 ILE A O 1
ATOM 805 N N . ALA A 1 101 ? 36.553 -9.370 -21.616 1.00 60.41 101 ALA A N 1
ATOM 806 C CA . ALA A 1 101 ? 36.797 -10.349 -20.556 1.00 60.41 101 ALA A CA 1
ATOM 807 C C . ALA A 1 101 ? 37.188 -9.637 -19.243 1.00 60.41 101 ALA A C 1
ATOM 809 O O . ALA A 1 101 ? 38.365 -9.342 -19.034 1.00 60.41 101 ALA A O 1
ATOM 810 N N . PRO A 1 102 ? 36.233 -9.320 -18.347 1.00 50.16 102 PRO A N 1
ATOM 811 C CA . PRO A 1 102 ? 36.555 -8.680 -17.077 1.00 50.16 102 PRO A CA 1
ATOM 812 C C . PRO A 1 102 ? 37.168 -9.696 -16.104 1.00 50.16 102 PRO A C 1
ATOM 814 O O . PRO A 1 102 ? 36.569 -10.733 -15.819 1.00 50.16 102 PRO A O 1
ATOM 817 N N . SER A 1 103 ? 38.345 -9.389 -15.550 1.00 57.56 103 SER A N 1
ATOM 818 C CA . SER A 1 103 ? 38.953 -10.188 -14.477 1.00 57.56 103 SER A CA 1
ATOM 819 C C . SER A 1 103 ? 38.898 -9.416 -13.158 1.00 57.56 103 SER A C 1
ATOM 821 O O . SER A 1 103 ? 39.356 -8.273 -13.086 1.00 57.56 103 SER A O 1
ATOM 823 N N . ILE A 1 104 ? 38.342 -10.042 -12.118 1.00 54.50 104 ILE A N 1
ATOM 824 C CA . ILE A 1 104 ? 38.290 -9.491 -10.761 1.00 54.50 104 ILE A CA 1
ATOM 825 C C . ILE A 1 104 ? 39.267 -10.296 -9.914 1.00 54.50 104 ILE A C 1
ATOM 827 O O . ILE A 1 104 ? 39.084 -11.500 -9.728 1.00 54.50 104 ILE A O 1
ATOM 831 N N . ARG A 1 105 ? 40.317 -9.642 -9.414 1.00 61.94 105 ARG A N 1
ATOM 832 C CA . ARG A 1 105 ? 41.268 -10.254 -8.483 1.00 61.94 105 ARG A CA 1
ATOM 833 C C . ARG A 1 105 ? 41.259 -9.463 -7.174 1.00 61.94 105 ARG A C 1
ATOM 835 O O . ARG A 1 105 ? 41.452 -8.249 -7.222 1.00 61.94 105 ARG A O 1
ATOM 842 N N . PRO A 1 106 ? 41.017 -10.113 -6.022 1.00 54.09 106 PRO A N 1
ATOM 843 C CA . PRO A 1 106 ? 41.248 -9.477 -4.733 1.00 54.09 106 PRO A CA 1
ATOM 844 C C . PRO A 1 106 ? 42.757 -9.271 -4.570 1.00 54.09 106 PRO A C 1
ATOM 846 O O . PRO A 1 106 ? 43.521 -10.224 -4.730 1.00 54.09 106 PRO A O 1
ATOM 849 N N . ASP A 1 107 ? 43.181 -8.037 -4.298 1.00 62.94 107 ASP A N 1
ATOM 850 C CA . ASP A 1 107 ? 44.592 -7.701 -4.112 1.00 62.94 107 ASP A CA 1
ATOM 851 C C . ASP A 1 107 ? 44.840 -7.381 -2.634 1.00 62.94 107 ASP A C 1
ATOM 853 O O . ASP A 1 107 ? 44.150 -6.550 -2.034 1.00 62.94 107 ASP A O 1
ATOM 857 N N . ILE A 1 108 ? 45.801 -8.077 -2.028 1.00 58.84 108 ILE A N 1
ATOM 858 C CA . ILE A 1 108 ? 46.256 -7.798 -0.665 1.00 58.84 108 ILE A CA 1
ATOM 859 C C . ILE A 1 108 ? 47.593 -7.084 -0.813 1.00 58.84 108 ILE A C 1
ATOM 861 O O . ILE A 1 108 ? 48.659 -7.700 -0.814 1.00 58.84 108 ILE A O 1
ATOM 865 N N . LEU A 1 109 ? 47.521 -5.765 -0.983 1.00 56.16 109 LEU A N 1
ATOM 866 C CA . LEU A 1 109 ? 48.698 -4.913 -1.059 1.00 56.16 109 LEU A CA 1
ATOM 867 C C . LEU A 1 109 ? 49.443 -4.997 0.284 1.00 56.16 109 LEU A C 1
ATOM 869 O O . LEU A 1 109 ? 48.805 -4.980 1.338 1.00 56.16 109 LEU A O 1
ATOM 873 N N . ALA A 1 110 ? 50.778 -5.095 0.256 1.00 58.16 110 ALA A N 1
ATOM 874 C CA . ALA A 1 110 ? 51.674 -5.360 1.398 1.00 58.16 110 ALA A CA 1
ATOM 875 C C . ALA A 1 110 ? 51.685 -4.288 2.525 1.00 58.16 110 ALA A C 1
ATOM 877 O O . ALA A 1 110 ? 52.639 -4.173 3.290 1.00 58.16 110 ALA A O 1
ATOM 878 N N . SER A 1 111 ? 50.610 -3.518 2.658 1.00 56.09 111 SER A N 1
ATOM 879 C CA . SER A 1 111 ? 50.342 -2.517 3.682 1.00 56.09 111 SER A CA 1
ATOM 880 C C . SER A 1 111 ? 48.870 -2.572 4.116 1.00 56.09 111 SER A C 1
ATOM 882 O O . SER A 1 111 ? 48.136 -1.602 3.965 1.00 56.09 111 SER A O 1
ATOM 884 N N . ASN A 1 112 ? 48.425 -3.720 4.644 1.00 58.50 112 ASN A N 1
ATOM 885 C CA . ASN A 1 112 ? 47.205 -3.906 5.455 1.00 58.50 112 ASN A CA 1
ATOM 886 C C . ASN A 1 112 ? 45.892 -3.253 4.955 1.00 58.50 112 ASN A C 1
ATOM 888 O O . ASN A 1 112 ? 44.963 -3.057 5.738 1.00 58.50 112 ASN A O 1
ATOM 892 N N . THR A 1 113 ? 45.796 -2.927 3.665 1.00 58.28 113 THR A N 1
ATOM 893 C CA . THR A 1 113 ? 44.666 -2.204 3.076 1.00 58.28 113 THR A CA 1
ATOM 894 C C . THR A 1 113 ? 43.989 -3.136 2.077 1.00 58.28 113 THR A C 1
ATOM 896 O O . THR A 1 113 ? 44.573 -3.408 1.027 1.00 58.28 113 THR A O 1
ATOM 899 N N . PRO A 1 114 ? 42.796 -3.676 2.384 1.00 62.56 114 PRO A N 1
ATOM 900 C CA . PRO A 1 114 ? 42.073 -4.509 1.433 1.00 62.56 114 PRO A CA 1
ATOM 901 C C . PRO A 1 114 ? 41.649 -3.662 0.226 1.00 62.56 114 PRO A C 1
ATOM 903 O O . PRO A 1 114 ? 40.972 -2.645 0.386 1.00 62.56 114 PRO A O 1
ATOM 906 N N . GLY A 1 115 ? 42.052 -4.078 -0.977 1.00 66.69 115 GLY A N 1
ATOM 907 C CA . GLY A 1 115 ? 41.731 -3.405 -2.236 1.00 66.69 115 GLY A CA 1
ATOM 908 C C . GLY A 1 115 ? 41.078 -4.351 -3.244 1.00 66.69 115 GLY A C 1
ATOM 909 O O . GLY A 1 115 ? 41.388 -5.541 -3.303 1.00 66.69 115 GLY A O 1
ATOM 910 N N . VAL A 1 116 ? 40.161 -3.821 -4.058 1.00 71.00 116 VAL A N 1
ATOM 911 C CA . VAL A 1 116 ? 39.599 -4.529 -5.218 1.00 71.00 116 VAL A CA 1
ATOM 912 C C . VAL A 1 116 ? 40.057 -3.804 -6.473 1.00 71.00 116 VAL A C 1
ATOM 914 O O . VAL A 1 116 ? 39.721 -2.638 -6.671 1.00 71.00 116 VAL A O 1
ATOM 917 N N . THR A 1 117 ? 40.798 -4.504 -7.327 1.00 68.31 117 THR A N 1
ATOM 918 C CA . THR A 1 117 ? 41.280 -3.961 -8.600 1.00 68.31 117 THR A CA 1
ATOM 919 C C . THR A 1 117 ? 40.465 -4.549 -9.747 1.00 68.31 117 THR A C 1
ATOM 921 O O . THR A 1 117 ? 40.351 -5.769 -9.884 1.00 68.31 117 THR A O 1
ATOM 924 N N . LEU A 1 118 ? 39.905 -3.676 -10.589 1.00 65.75 118 LEU A N 1
ATOM 925 C CA . LEU A 1 118 ? 39.208 -4.047 -11.821 1.00 65.75 118 LEU A CA 1
ATOM 926 C C . LEU A 1 118 ? 40.121 -3.788 -13.020 1.00 65.75 118 LEU A C 1
ATOM 928 O O . LEU A 1 118 ? 40.593 -2.667 -13.207 1.00 65.75 118 LEU A O 1
ATOM 932 N N . ARG A 1 119 ? 40.348 -4.817 -13.843 1.00 66.75 119 ARG A N 1
ATOM 933 C CA . ARG A 1 119 ? 41.103 -4.706 -15.097 1.00 66.75 119 ARG A CA 1
ATOM 934 C C . ARG A 1 119 ? 40.217 -5.086 -16.280 1.00 66.75 119 ARG A C 1
ATOM 936 O O . ARG A 1 119 ? 39.551 -6.121 -16.240 1.00 66.75 119 ARG A O 1
ATOM 943 N N . LEU A 1 120 ? 40.232 -4.244 -17.312 1.00 67.56 120 LEU A N 1
ATOM 944 C CA . LEU A 1 120 ? 39.541 -4.459 -18.583 1.00 67.56 120 LEU A CA 1
ATOM 945 C C . LEU A 1 120 ? 40.587 -4.541 -19.697 1.00 67.56 120 LEU A C 1
ATOM 947 O O . LEU A 1 120 ? 41.294 -3.564 -19.941 1.00 67.56 120 LEU A O 1
ATOM 951 N N . ASP A 1 121 ? 40.684 -5.697 -20.351 1.00 64.88 121 ASP A N 1
ATOM 952 C CA . ASP A 1 121 ? 41.574 -5.907 -21.493 1.00 64.88 121 ASP A CA 1
ATOM 953 C C . ASP A 1 121 ? 40.742 -5.916 -22.789 1.00 64.88 121 ASP A C 1
ATOM 955 O O . ASP A 1 121 ? 39.768 -6.663 -22.911 1.00 64.88 121 ASP A O 1
ATOM 959 N N . PHE A 1 122 ? 41.115 -5.067 -23.750 1.00 64.88 122 PHE A N 1
ATOM 960 C CA . PHE A 1 122 ? 40.439 -4.938 -25.044 1.00 64.88 122 PHE A CA 1
ATOM 961 C C . PHE A 1 122 ? 41.256 -5.652 -26.123 1.00 64.88 122 PHE A C 1
ATOM 963 O O . PHE A 1 122 ? 42.375 -5.240 -26.428 1.00 64.88 122 PHE A O 1
ATOM 970 N N . TYR A 1 123 ? 40.701 -6.714 -26.709 1.00 62.84 123 TYR A N 1
ATOM 971 C CA . TYR A 1 123 ? 41.295 -7.383 -27.865 1.00 62.84 123 TYR A CA 1
ATOM 972 C C . TYR A 1 123 ? 40.679 -6.841 -29.156 1.00 62.84 123 TYR A C 1
ATOM 974 O O . TYR A 1 123 ? 39.466 -6.867 -29.329 1.00 62.84 123 TYR A O 1
ATOM 982 N N . SER A 1 124 ? 41.532 -6.374 -30.067 1.00 56.09 124 SER A N 1
ATOM 983 C CA . SER A 1 124 ? 41.178 -6.066 -31.453 1.00 56.09 124 SER A CA 1
ATOM 984 C C . SER A 1 124 ? 42.020 -6.967 -32.353 1.00 56.09 124 SER A C 1
ATOM 986 O O . SER A 1 124 ? 43.250 -6.881 -32.336 1.00 56.09 124 SER A O 1
ATOM 988 N N . ARG A 1 125 ? 41.375 -7.871 -33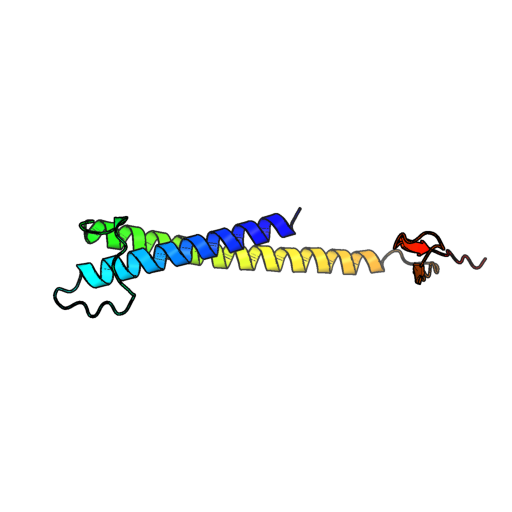.101 1.00 58.16 125 ARG A N 1
ATOM 989 C CA . ARG A 1 125 ? 42.018 -8.568 -34.221 1.00 58.16 125 ARG A CA 1
ATOM 990 C C . ARG A 1 125 ? 41.760 -7.743 -35.478 1.00 58.16 125 ARG A C 1
ATOM 992 O O . ARG A 1 125 ? 40.608 -7.526 -35.835 1.00 58.16 125 ARG A O 1
ATOM 999 N N . LYS A 1 126 ? 42.841 -7.251 -36.083 1.00 45.50 126 LYS A N 1
ATOM 1000 C CA . LYS A 1 126 ? 42.841 -6.762 -37.464 1.00 45.50 126 LYS A CA 1
ATOM 1001 C C . LYS A 1 126 ? 42.759 -7.927 -38.437 1.00 45.50 126 LYS A C 1
ATOM 1003 O O . LYS A 1 126 ? 43.339 -8.987 -38.104 1.00 45.50 126 LYS A O 1
#

Radius of gyration: 27.56 Å; chains: 1; bounding box: 74×19×58 Å